Protein AF-A0A258QMJ2-F1 (afdb_monomer_lite)

Secondary structure (DSSP, 8-state):
----HHHHHHHHHHHHHHHS----HHHHHT---HHHHHHHHHHHHHHHHHTT--HHHHHHHHHHHHHHHHTT--HHHHHHHHHHT--

pLDDT: mean 74.93, std 12.27, range [50.47, 92.25]

Radius of gyration: 24.32 Å; chains: 1; bounding box: 51×33×60 Å

Foldseek 3Di:
DAQPLVNLVVVQVVLCVVQVDGDDSVVSRVDDDPVVVVVVSVVRSVVVVVVPCPVVVVVVVVVVVCVVCVVVDDPVNVVVVVVVPDD

Structure (mmCIF, N/CA/C/O backbone):
data_AF-A0A258QMJ2-F1
#
_entry.id   AF-A0A258QMJ2-F1
#
loop_
_atom_site.group_PDB
_atom_site.id
_atom_site.type_symbol
_atom_site.label_atom_id
_atom_site.label_alt_id
_atom_site.label_comp_id
_atom_site.label_asym_id
_atom_site.label_entity_id
_atom_site.label_seq_id
_atom_site.pdbx_PDB_ins_code
_atom_site.Cartn_x
_atom_site.Cartn_y
_atom_site.Cartn_z
_atom_site.occupancy
_atom_site.B_iso_or_equiv
_atom_site.auth_seq_id
_atom_site.auth_comp_id
_atom_site.auth_asym_id
_atom_site.auth_atom_id
_atom_site.pdbx_PDB_model_num
ATOM 1 N N . MET A 1 1 ? 11.311 1.128 -21.909 1.00 52.00 1 MET A N 1
ATOM 2 C CA . MET A 1 1 ? 11.511 2.486 -21.372 1.00 52.00 1 MET A CA 1
ATOM 3 C C . MET A 1 1 ? 11.219 2.401 -19.888 1.00 52.00 1 MET A C 1
ATOM 5 O O . MET A 1 1 ? 10.077 2.132 -19.544 1.00 52.00 1 MET A O 1
ATOM 9 N N . GLY A 1 2 ? 12.253 2.409 -19.043 1.00 65.81 2 GLY A N 1
ATOM 10 C CA . GLY A 1 2 ? 12.075 2.327 -17.589 1.00 65.81 2 GLY A CA 1
ATOM 11 C C . GLY A 1 2 ? 11.380 3.577 -17.047 1.00 65.81 2 GLY A C 1
ATOM 12 O O . GLY A 1 2 ? 11.325 4.587 -17.747 1.00 65.81 2 GLY A O 1
ATOM 13 N N . LEU A 1 3 ? 10.853 3.496 -15.823 1.00 71.50 3 LEU A N 1
ATOM 14 C CA . LEU A 1 3 ? 10.470 4.681 -15.054 1.00 71.50 3 LEU A CA 1
ATOM 15 C C . LEU A 1 3 ? 11.727 5.548 -14.920 1.00 71.50 3 LEU A C 1
ATOM 17 O O . LEU A 1 3 ? 12.713 5.104 -14.335 1.00 71.50 3 LEU A O 1
ATO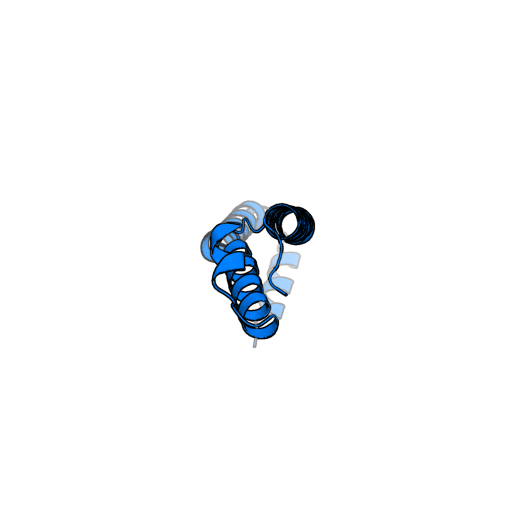M 21 N N . ASP A 1 4 ? 11.736 6.739 -15.511 1.00 79.56 4 ASP A N 1
ATOM 22 C CA . ASP A 1 4 ? 12.814 7.690 -15.274 1.00 79.56 4 ASP A CA 1
ATOM 23 C C . ASP A 1 4 ? 12.839 8.062 -13.784 1.00 79.56 4 ASP A C 1
ATOM 25 O O . ASP A 1 4 ? 11.834 7.959 -13.074 1.00 79.56 4 ASP A O 1
ATOM 29 N N . SER A 1 5 ? 14.007 8.463 -13.281 1.00 78.69 5 SER A N 1
ATOM 30 C CA . SER A 1 5 ? 14.225 8.668 -11.846 1.00 78.69 5 SER A CA 1
ATOM 31 C C . SER A 1 5 ? 13.220 9.631 -11.198 1.00 78.69 5 SER A C 1
ATOM 33 O O . SER A 1 5 ? 12.950 9.493 -10.008 1.00 78.69 5 SER A O 1
ATOM 35 N N . LEU A 1 6 ? 12.650 10.580 -11.955 1.00 86.19 6 LEU A N 1
ATOM 36 C CA . LEU A 1 6 ? 11.623 11.499 -11.461 1.00 86.19 6 LEU A CA 1
ATOM 37 C C . LEU A 1 6 ? 10.241 10.832 -11.408 1.00 86.19 6 LEU A C 1
ATOM 39 O O . LEU A 1 6 ? 9.584 10.885 -10.370 1.00 86.19 6 LEU A O 1
ATOM 43 N N . MET A 1 7 ? 9.826 10.133 -12.466 1.00 85.81 7 MET A N 1
ATOM 44 C CA . MET A 1 7 ? 8.541 9.423 -12.492 1.00 85.81 7 MET A CA 1
ATOM 45 C C . MET A 1 7 ? 8.466 8.302 -11.447 1.00 85.81 7 MET A C 1
ATOM 47 O O . MET A 1 7 ? 7.407 8.075 -10.863 1.00 85.81 7 MET A O 1
ATOM 51 N N . ALA A 1 8 ? 9.582 7.628 -11.144 1.00 85.25 8 ALA A N 1
ATOM 52 C CA . ALA A 1 8 ? 9.639 6.651 -10.053 1.00 85.25 8 ALA A CA 1
ATOM 53 C C . ALA A 1 8 ? 9.327 7.290 -8.685 1.00 85.25 8 ALA A C 1
ATOM 55 O O . ALA A 1 8 ? 8.634 6.689 -7.860 1.00 85.25 8 ALA A O 1
ATOM 56 N N . VAL A 1 9 ? 9.799 8.520 -8.457 1.00 88.62 9 VAL A N 1
ATOM 57 C CA . VAL A 1 9 ? 9.535 9.291 -7.232 1.00 88.62 9 VAL A CA 1
ATOM 58 C C . VAL A 1 9 ? 8.091 9.787 -7.199 1.00 88.62 9 VAL A C 1
ATOM 60 O O . VAL A 1 9 ? 7.428 9.656 -6.171 1.00 88.62 9 VAL A O 1
ATOM 63 N N . GLU A 1 10 ? 7.570 10.305 -8.312 1.00 90.81 10 GLU A N 1
ATOM 64 C CA . GLU A 1 10 ? 6.175 10.753 -8.403 1.00 90.81 10 GLU A CA 1
ATOM 65 C C . GLU A 1 10 ? 5.189 9.603 -8.187 1.00 90.81 10 GLU A C 1
ATOM 67 O O . GLU A 1 10 ? 4.203 9.759 -7.463 1.00 90.81 10 GLU A O 1
ATOM 72 N N . LEU A 1 11 ? 5.476 8.431 -8.756 1.00 89.12 11 LEU A N 1
ATOM 73 C CA . LEU A 1 11 ? 4.680 7.227 -8.551 1.00 89.12 11 LEU A CA 1
ATOM 74 C C . LEU A 1 11 ? 4.730 6.771 -7.089 1.00 89.12 11 LEU A C 1
ATOM 76 O O . LEU A 1 11 ? 3.679 6.507 -6.503 1.00 89.12 11 LEU A O 1
ATOM 80 N N . ALA A 1 12 ? 5.918 6.727 -6.478 1.00 87.81 12 ALA A N 1
ATOM 81 C CA . ALA A 1 12 ? 6.063 6.395 -5.061 1.00 87.81 12 ALA A CA 1
ATOM 82 C C . ALA A 1 12 ? 5.246 7.350 -4.173 1.00 87.81 12 ALA A C 1
ATOM 84 O O . ALA A 1 12 ? 4.478 6.899 -3.323 1.00 87.81 12 ALA A O 1
ATOM 85 N N . LEU A 1 13 ? 5.333 8.659 -4.431 1.00 91.06 13 LEU A N 1
ATOM 86 C CA . LEU A 1 13 ? 4.584 9.679 -3.699 1.00 91.06 13 LEU A CA 1
ATOM 87 C C . LEU A 1 13 ? 3.070 9.568 -3.933 1.00 91.06 13 LEU A C 1
ATOM 89 O O . LEU A 1 13 ? 2.275 9.743 -3.010 1.00 91.06 13 LEU A O 1
ATOM 93 N N . GLY A 1 14 ? 2.651 9.283 -5.167 1.00 91.50 14 GLY A N 1
ATOM 94 C CA . GLY A 1 14 ? 1.250 9.076 -5.519 1.00 91.50 14 GLY A CA 1
ATOM 95 C C . GLY A 1 14 ? 0.638 7.870 -4.806 1.00 91.50 14 GLY A C 1
ATOM 96 O O . GLY A 1 14 ? -0.510 7.941 -4.363 1.00 91.50 14 GLY A O 1
ATOM 97 N N . ILE A 1 15 ? 1.405 6.789 -4.651 1.00 90.81 15 ILE A N 1
ATOM 98 C CA . ILE A 1 15 ? 0.983 5.598 -3.907 1.00 90.81 15 ILE A CA 1
ATOM 99 C C . ILE A 1 15 ? 0.907 5.900 -2.409 1.00 90.81 15 ILE A C 1
ATOM 101 O O . ILE A 1 15 ? -0.115 5.588 -1.794 1.00 90.81 15 ILE A O 1
ATOM 105 N N . GLU A 1 16 ? 1.916 6.559 -1.831 1.00 90.75 16 GLU A N 1
ATOM 106 C CA . GLU A 1 16 ? 1.913 6.946 -0.412 1.00 90.75 16 GLU A CA 1
ATOM 107 C C . GLU A 1 16 ? 0.697 7.817 -0.077 1.00 90.75 16 GLU A C 1
ATOM 109 O O . GLU A 1 16 ? -0.034 7.518 0.863 1.00 90.75 16 GLU A O 1
ATOM 114 N N . LYS A 1 17 ? 0.393 8.827 -0.901 1.00 91.88 17 LYS A N 1
ATOM 115 C CA . LYS A 1 17 ? -0.773 9.705 -0.698 1.00 91.88 17 LYS A CA 1
ATOM 116 C C . LYS A 1 17 ? -2.116 8.969 -0.714 1.00 91.88 17 LYS A C 1
ATOM 118 O O . LYS A 1 17 ? -3.046 9.412 -0.049 1.00 91.88 17 L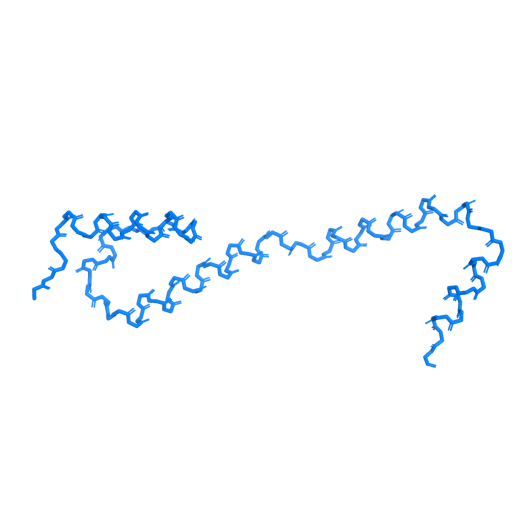YS A O 1
ATOM 123 N N . ARG A 1 18 ? -2.252 7.895 -1.499 1.00 92.25 18 ARG A N 1
ATOM 124 C CA . ARG A 1 18 ? -3.522 7.154 -1.654 1.00 92.25 18 ARG A CA 1
ATOM 125 C C . ARG A 1 18 ? -3.678 6.002 -0.672 1.00 92.25 18 ARG A C 1
ATOM 127 O O . ARG A 1 18 ? -4.801 5.654 -0.332 1.00 92.25 18 ARG A O 1
ATOM 134 N N . THR A 1 19 ? -2.572 5.380 -0.282 1.00 89.69 19 THR A N 1
ATOM 135 C CA . THR A 1 19 ? -2.577 4.118 0.476 1.00 89.69 19 THR A CA 1
ATOM 136 C C . THR A 1 19 ? -1.963 4.247 1.866 1.00 89.69 19 THR A C 1
ATOM 138 O O . THR A 1 19 ? -2.095 3.334 2.673 1.00 89.69 19 THR A O 1
ATOM 141 N N . GLY A 1 20 ? -1.256 5.345 2.147 1.00 88.69 20 GLY A N 1
ATOM 142 C CA . GLY A 1 20 ? -0.465 5.516 3.365 1.00 88.69 20 GLY A CA 1
ATOM 143 C C . GLY A 1 20 ? 0.805 4.659 3.407 1.00 88.69 20 GLY A C 1
ATOM 144 O O . GLY A 1 20 ? 1.501 4.660 4.417 1.00 88.69 20 GLY A O 1
ATOM 145 N N . VAL A 1 21 ? 1.120 3.908 2.345 1.00 89.19 21 VAL A N 1
ATOM 146 C CA . VAL A 1 21 ? 2.294 3.030 2.298 1.00 89.19 21 VAL A CA 1
ATOM 147 C C . VAL A 1 21 ? 3.483 3.739 1.661 1.00 89.19 21 VAL A C 1
ATOM 149 O O . VAL A 1 21 ? 3.401 4.231 0.536 1.00 89.19 21 VAL A O 1
ATOM 152 N N . ARG A 1 22 ? 4.627 3.713 2.348 1.00 87.94 22 ARG A N 1
ATOM 153 C CA . ARG A 1 22 ? 5.897 4.216 1.817 1.00 87.94 22 ARG A CA 1
ATOM 154 C C . ARG A 1 22 ? 6.595 3.177 0.953 1.00 87.94 22 ARG A C 1
ATOM 156 O O . ARG A 1 22 ? 6.902 2.075 1.401 1.00 87.94 22 ARG A O 1
ATOM 163 N N . LEU A 1 23 ? 6.905 3.568 -0.277 1.00 84.00 23 LEU A N 1
ATOM 164 C CA . LEU A 1 23 ? 7.685 2.785 -1.228 1.00 84.00 23 LEU A CA 1
ATOM 165 C C . LEU A 1 23 ? 9.014 3.474 -1.513 1.00 84.00 23 LEU A C 1
ATOM 167 O O . LEU A 1 23 ? 9.064 4.670 -1.782 1.00 84.00 23 LEU A O 1
ATOM 171 N N . SER A 1 24 ? 10.096 2.699 -1.506 1.00 82.75 24 SER A N 1
ATOM 172 C CA . SER A 1 24 ? 11.395 3.186 -1.967 1.00 82.75 24 SER A CA 1
ATOM 173 C C . SER A 1 24 ? 11.401 3.293 -3.490 1.00 82.75 24 SER A C 1
ATOM 175 O O . SER A 1 24 ? 11.154 2.296 -4.168 1.00 82.75 24 SER A O 1
ATOM 177 N N . ALA A 1 25 ? 11.764 4.463 -4.025 1.00 76.62 25 ALA A N 1
ATOM 178 C CA . ALA A 1 25 ? 11.933 4.684 -5.465 1.00 76.62 25 ALA A CA 1
ATOM 179 C C . ALA A 1 25 ? 12.931 3.696 -6.104 1.00 76.62 25 ALA A C 1
ATOM 181 O O . ALA A 1 25 ? 12.771 3.294 -7.253 1.00 76.62 25 ALA A O 1
ATOM 182 N N . MET A 1 26 ? 13.921 3.233 -5.336 1.00 74.56 26 MET A N 1
ATOM 183 C CA . MET A 1 26 ? 14.899 2.241 -5.786 1.00 74.56 26 MET A CA 1
ATOM 184 C C . MET A 1 26 ? 14.246 0.871 -6.040 1.00 74.56 26 MET A C 1
ATOM 186 O O . MET A 1 26 ? 14.552 0.223 -7.034 1.00 74.56 26 MET A O 1
ATOM 190 N N . ALA A 1 27 ? 13.260 0.485 -5.219 1.00 72.38 27 ALA A N 1
ATOM 191 C CA . ALA A 1 27 ? 12.506 -0.760 -5.385 1.00 72.38 27 ALA A CA 1
ATOM 192 C C . ALA A 1 27 ? 11.551 -0.741 -6.596 1.00 72.38 27 ALA A C 1
ATOM 194 O O . ALA A 1 27 ? 11.135 -1.798 -7.067 1.00 72.38 27 ALA A O 1
ATOM 195 N N . LEU A 1 28 ? 11.197 0.445 -7.104 1.00 72.62 28 LEU A N 1
ATOM 196 C CA . LEU A 1 28 ? 10.452 0.597 -8.359 1.00 72.62 28 LEU A CA 1
ATOM 197 C C . LEU A 1 28 ? 11.360 0.451 -9.592 1.00 72.62 28 LEU A C 1
ATOM 199 O O . LEU A 1 28 ? 10.886 0.046 -10.651 1.00 72.62 28 LEU A O 1
ATOM 203 N N . ASN A 1 29 ? 12.656 0.746 -9.454 1.00 66.44 29 ASN A N 1
ATOM 204 C CA . ASN A 1 29 ? 13.624 0.701 -10.551 1.00 66.44 29 ASN A CA 1
ATOM 205 C C . ASN A 1 29 ? 14.145 -0.718 -10.855 1.00 66.44 29 ASN A C 1
ATOM 207 O O . ASN A 1 29 ? 14.663 -0.969 -11.938 1.00 66.44 29 ASN A O 1
ATOM 211 N N . GLU A 1 30 ? 13.961 -1.675 -9.941 1.00 66.44 30 GLU A N 1
ATOM 212 C CA . GLU A 1 30 ? 14.351 -3.089 -10.116 1.00 66.44 30 GLU A CA 1
ATOM 213 C C . GLU A 1 30 ? 13.423 -3.876 -11.066 1.00 66.44 30 GLU A C 1
ATOM 215 O O . GLU A 1 30 ? 13.485 -5.101 -11.152 1.00 66.44 30 GLU A O 1
ATOM 220 N N . GLY A 1 31 ? 12.551 -3.182 -11.802 1.00 58.44 31 GLY A N 1
ATOM 221 C CA . GLY A 1 31 ? 11.688 -3.776 -12.818 1.00 58.44 31 GLY A CA 1
ATOM 222 C C . GLY A 1 31 ? 10.704 -4.841 -12.313 1.00 58.44 31 GLY A C 1
ATOM 223 O O . GLY A 1 31 ? 10.525 -5.849 -13.004 1.00 58.44 31 GLY A O 1
ATOM 224 N N . PRO A 1 32 ? 10.023 -4.680 -11.159 1.00 68.12 32 PRO A N 1
ATOM 225 C CA . PRO A 1 32 ? 8.865 -5.515 -10.888 1.00 68.12 32 PRO A CA 1
ATOM 226 C C . PRO A 1 32 ? 7.795 -5.239 -11.952 1.00 68.12 32 PRO A C 1
ATOM 228 O O . PRO A 1 32 ? 7.525 -4.095 -12.315 1.00 68.12 32 PRO A O 1
ATOM 231 N N . THR A 1 33 ? 7.150 -6.291 -12.456 1.00 84.06 33 THR A N 1
ATOM 232 C CA . THR A 1 33 ? 5.928 -6.105 -13.253 1.00 84.06 33 THR A CA 1
ATOM 233 C C . THR A 1 33 ? 4.896 -5.321 -12.437 1.00 84.06 33 THR A C 1
ATOM 235 O O . THR A 1 33 ? 4.838 -5.460 -11.211 1.00 84.06 33 THR A O 1
ATOM 238 N N . VAL A 1 34 ? 4.043 -4.544 -13.112 1.00 83.12 34 VAL A N 1
ATOM 239 C CA . VAL A 1 34 ? 2.963 -3.772 -12.466 1.00 83.12 34 VAL A CA 1
ATOM 240 C C . VAL A 1 34 ? 2.123 -4.655 -11.538 1.00 83.12 34 VAL A C 1
ATOM 242 O O . VAL A 1 34 ? 1.766 -4.237 -10.441 1.00 83.12 34 VAL A O 1
ATOM 245 N N . PHE A 1 35 ? 1.875 -5.903 -11.944 1.00 83.62 35 PHE A N 1
ATOM 246 C CA . PHE A 1 35 ? 1.113 -6.871 -11.162 1.00 83.62 35 PHE A CA 1
ATOM 247 C C . PHE A 1 35 ? 1.790 -7.226 -9.829 1.00 83.62 35 PHE A C 1
ATOM 249 O O . PHE A 1 35 ? 1.180 -7.080 -8.775 1.00 83.62 35 PHE A O 1
ATOM 256 N N . ARG A 1 36 ? 3.079 -7.594 -9.847 1.00 84.19 36 ARG A N 1
ATOM 257 C CA . ARG A 1 36 ? 3.825 -7.913 -8.613 1.00 84.19 36 ARG A CA 1
ATOM 258 C C . ARG A 1 36 ? 3.956 -6.714 -7.679 1.00 84.19 36 ARG A C 1
ATOM 260 O O . ARG A 1 36 ? 3.957 -6.871 -6.460 1.00 84.19 36 ARG A O 1
ATOM 267 N N . LEU A 1 37 ? 4.075 -5.514 -8.245 1.00 85.94 37 LEU A N 1
ATOM 268 C CA . LEU A 1 37 ? 4.082 -4.287 -7.459 1.00 85.94 37 LEU A CA 1
ATOM 269 C C . LEU A 1 37 ? 2.728 -4.071 -6.764 1.00 85.94 37 LEU A C 1
ATOM 271 O O . LEU A 1 37 ? 2.706 -3.761 -5.575 1.00 85.94 37 LEU A O 1
ATOM 275 N N . ALA A 1 38 ? 1.617 -4.286 -7.471 1.00 87.50 38 ALA A N 1
ATOM 276 C CA . ALA A 1 38 ? 0.275 -4.175 -6.908 1.00 87.50 38 ALA A CA 1
ATOM 277 C C . ALA A 1 38 ? 0.025 -5.194 -5.782 1.00 87.50 38 ALA A C 1
ATOM 279 O O . ALA A 1 38 ? -0.454 -4.805 -4.718 1.00 87.50 38 ALA A O 1
ATOM 280 N N . GLU A 1 39 ? 0.412 -6.461 -5.967 1.00 89.44 39 GLU A N 1
ATOM 281 C CA . GLU A 1 39 ? 0.304 -7.494 -4.921 1.00 89.44 39 GLU A CA 1
ATOM 282 C C . GLU A 1 39 ? 1.092 -7.115 -3.663 1.00 89.44 39 GLU A C 1
ATOM 284 O O . GLU A 1 39 ? 0.582 -7.202 -2.544 1.00 89.44 39 GLU A O 1
ATOM 289 N N . ARG A 1 40 ? 2.324 -6.622 -3.835 1.00 87.31 40 ARG A N 1
ATOM 290 C CA . ARG A 1 40 ? 3.155 -6.168 -2.716 1.00 87.31 40 ARG A CA 1
ATOM 291 C C . ARG A 1 40 ? 2.510 -5.000 -1.969 1.00 87.31 40 ARG A C 1
ATOM 293 O O . ARG A 1 40 ? 2.526 -4.984 -0.741 1.00 87.31 40 ARG A O 1
ATOM 300 N N . ILE A 1 41 ? 1.953 -4.025 -2.691 1.00 89.62 41 ILE A N 1
ATOM 301 C CA . ILE A 1 41 ? 1.251 -2.879 -2.093 1.00 89.62 41 ILE A CA 1
ATOM 302 C C . ILE A 1 41 ? 0.037 -3.346 -1.301 1.00 89.62 41 ILE A C 1
ATOM 304 O O . ILE A 1 41 ? -0.139 -2.916 -0.163 1.00 89.62 41 ILE A O 1
ATOM 308 N N . LEU A 1 42 ? -0.756 -4.253 -1.870 1.00 90.62 42 LEU A N 1
ATOM 309 C CA . LEU A 1 42 ? -1.931 -4.805 -1.208 1.00 90.62 42 LEU A CA 1
ATOM 310 C C . LEU A 1 42 ? -1.561 -5.477 0.120 1.00 90.62 42 LEU A C 1
ATOM 312 O O . LEU A 1 42 ? -2.187 -5.188 1.139 1.00 90.62 42 LEU A O 1
ATOM 316 N N . GLY A 1 43 ? -0.503 -6.293 0.132 1.00 89.31 43 GLY A N 1
ATOM 317 C CA . 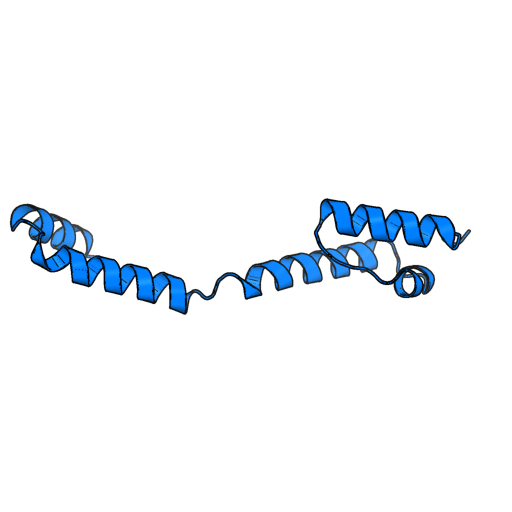GLY A 1 43 ? -0.007 -6.918 1.360 1.00 89.31 43 GLY A CA 1
ATOM 318 C C . GLY A 1 43 ? 0.433 -5.897 2.414 1.00 89.31 43 GLY A C 1
ATOM 319 O O . GLY A 1 43 ? 0.099 -6.037 3.585 1.00 89.31 43 GLY A O 1
ATOM 320 N N . MET A 1 44 ? 1.123 -4.824 2.013 1.00 88.88 44 MET A N 1
ATOM 321 C CA . MET A 1 44 ? 1.539 -3.764 2.944 1.00 88.88 44 MET A CA 1
ATOM 322 C C . MET A 1 44 ? 0.343 -3.020 3.557 1.00 88.88 44 MET A C 1
ATOM 324 O O . MET A 1 44 ? 0.350 -2.745 4.755 1.00 88.88 44 MET A O 1
ATOM 328 N N . VAL A 1 45 ? -0.691 -2.717 2.764 1.00 89.69 45 VAL A N 1
ATOM 329 C CA . VAL A 1 45 ? -1.918 -2.065 3.255 1.00 89.69 45 VAL A CA 1
ATOM 330 C C . VAL A 1 45 ? -2.643 -2.952 4.268 1.00 89.69 45 VAL A C 1
ATOM 332 O O . VAL A 1 45 ? -3.047 -2.470 5.324 1.00 89.69 45 VAL A O 1
ATOM 335 N N . GLN A 1 46 ? -2.768 -4.249 3.980 1.00 88.81 46 GLN A N 1
ATOM 336 C CA . GLN A 1 46 ? -3.409 -5.208 4.883 1.00 88.81 46 GLN A CA 1
ATOM 337 C C . GLN A 1 46 ? -2.646 -5.333 6.206 1.00 88.81 46 GLN A C 1
ATOM 339 O O . GLN A 1 46 ? -3.259 -5.243 7.268 1.00 88.81 46 GLN A O 1
ATOM 344 N N . SER A 1 47 ? -1.315 -5.440 6.159 1.00 82.81 47 SER A N 1
ATOM 345 C CA . SER A 1 47 ? -0.485 -5.519 7.366 1.00 82.81 47 SER A CA 1
ATOM 346 C C . SER A 1 47 ? -0.575 -4.263 8.242 1.00 82.81 47 SER A C 1
ATOM 348 O O . SER A 1 47 ? -0.603 -4.373 9.466 1.00 82.81 47 SER A O 1
ATOM 350 N N . GLN A 1 48 ? -0.664 -3.064 7.649 1.00 77.62 48 GLN A N 1
ATOM 351 C CA . GLN A 1 48 ? -0.885 -1.826 8.416 1.00 77.62 48 GLN A CA 1
ATOM 352 C C . GLN A 1 48 ? -2.261 -1.786 9.098 1.00 77.62 48 GLN A C 1
ATOM 354 O O . GLN A 1 48 ? -2.416 -1.130 10.129 1.00 77.62 48 GLN A O 1
ATOM 359 N N . HIS A 1 49 ? -3.256 -2.481 8.545 1.00 66.25 49 HIS A N 1
ATOM 360 C CA . HIS A 1 49 ? -4.583 -2.574 9.146 1.00 66.25 49 HIS A CA 1
ATOM 361 C C . HIS A 1 49 ? -4.610 -3.581 10.304 1.00 66.25 49 HIS A C 1
ATOM 363 O O . HIS A 1 49 ? -5.158 -3.288 11.361 1.00 66.25 49 HIS A O 1
ATOM 369 N N . THR A 1 50 ? -3.934 -4.725 10.160 1.00 59.38 50 THR A N 1
ATOM 370 C CA . THR A 1 50 ? -3.913 -5.776 11.194 1.00 59.38 50 THR A CA 1
ATOM 371 C C . THR A 1 50 ? -3.162 -5.391 12.469 1.00 59.38 50 THR A C 1
ATOM 373 O O . THR A 1 50 ? -3.418 -5.977 13.511 1.00 59.38 50 THR A O 1
ATOM 376 N N . ILE A 1 51 ? -2.250 -4.412 12.415 1.00 56.59 51 ILE A N 1
ATOM 377 C CA . ILE A 1 51 ? -1.513 -3.928 13.600 1.00 56.59 51 ILE A CA 1
ATOM 378 C C . ILE A 1 51 ? -2.398 -3.036 14.497 1.00 56.59 51 ILE A C 1
ATOM 380 O O . ILE A 1 51 ? -2.068 -2.825 15.658 1.00 56.59 51 ILE A O 1
ATOM 384 N N . GLN A 1 52 ? -3.528 -2.525 13.991 1.00 53.84 52 GLN A N 1
ATOM 385 C CA . GLN A 1 52 ? -4.407 -1.614 14.743 1.00 53.84 52 GLN A CA 1
ATOM 386 C C . GLN A 1 52 ? -5.644 -2.290 15.339 1.00 53.84 52 GLN A C 1
ATOM 388 O O . GLN A 1 52 ? -6.269 -1.737 16.236 1.00 53.84 52 GLN A O 1
ATOM 393 N N . THR A 1 53 ? -5.981 -3.494 14.892 1.00 50.47 53 THR A N 1
ATOM 394 C CA .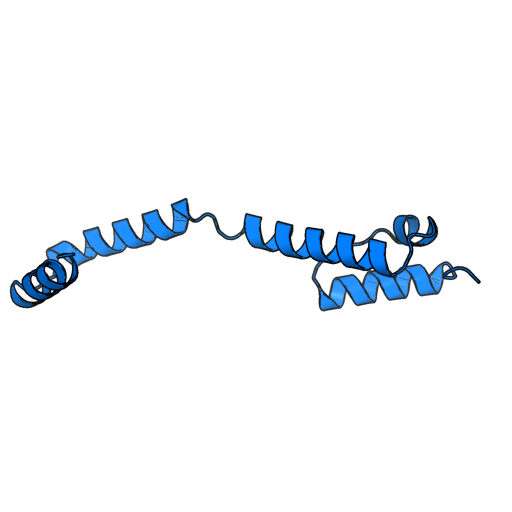 THR A 1 53 ? -6.972 -4.338 15.556 1.00 50.47 53 THR A CA 1
ATOM 395 C C . THR A 1 53 ? -6.232 -5.280 16.494 1.00 50.47 53 THR A C 1
ATOM 397 O O . THR A 1 53 ? -5.828 -6.357 16.065 1.00 50.47 53 THR A O 1
ATOM 400 N N . HIS A 1 54 ? -6.025 -4.890 17.755 1.00 55.62 54 HIS A N 1
ATOM 401 C CA . HIS A 1 54 ? -5.818 -5.859 18.832 1.00 55.62 54 HIS A CA 1
ATOM 402 C C . HIS A 1 54 ? -7.205 -6.360 19.242 1.00 55.62 54 HIS A C 1
ATOM 404 O O . HIS A 1 54 ? -7.873 -5.695 20.037 1.00 55.62 54 HIS A O 1
ATOM 410 N N . PRO A 1 55 ? -7.670 -7.525 18.753 1.00 57.94 55 PRO A N 1
ATOM 411 C CA . PRO A 1 55 ? -9.018 -7.997 19.064 1.00 57.94 55 PRO A CA 1
ATOM 412 C C . PRO A 1 55 ? -9.184 -8.198 20.574 1.00 57.94 55 PRO A C 1
ATOM 414 O O . PRO A 1 55 ? -10.265 -8.019 21.111 1.00 57.94 55 PRO A O 1
ATOM 417 N N . GLN A 1 56 ? -8.075 -8.511 21.256 1.00 58.47 56 GLN A N 1
ATOM 418 C CA . GLN A 1 56 ? -7.997 -8.716 22.698 1.00 58.47 56 GLN A CA 1
ATOM 419 C C . GLN A 1 56 ? -8.218 -7.430 23.509 1.00 58.47 56 GLN A C 1
ATOM 421 O O . GLN A 1 56 ? -8.788 -7.505 24.597 1.00 58.47 56 GLN A O 1
ATOM 426 N N . GLU A 1 57 ? -7.785 -6.267 23.009 1.00 60.88 57 GLU A N 1
ATOM 427 C CA . GLU A 1 57 ? -7.989 -4.986 23.699 1.00 60.88 57 GLU A CA 1
ATOM 428 C C . GLU A 1 57 ? -9.441 -4.527 23.546 1.00 60.88 57 GLU A C 1
ATOM 430 O O . GLU A 1 57 ? -10.065 -4.163 24.540 1.00 60.88 57 GLU A O 1
ATOM 435 N N . GLU A 1 58 ? -10.019 -4.647 22.345 1.00 62.34 58 GLU A N 1
ATOM 436 C CA . GLU A 1 58 ? -11.436 -4.336 22.121 1.00 62.34 58 GLU A CA 1
ATOM 437 C C . GLU A 1 58 ? -12.365 -5.249 22.934 1.00 62.34 58 GLU A C 1
ATOM 439 O O . GLU A 1 58 ? -13.258 -4.743 23.612 1.00 62.34 58 GLU A O 1
ATOM 444 N N . THR A 1 59 ? -12.139 -6.570 22.963 1.00 70.38 59 THR A N 1
ATOM 445 C CA . THR A 1 59 ? -12.963 -7.469 23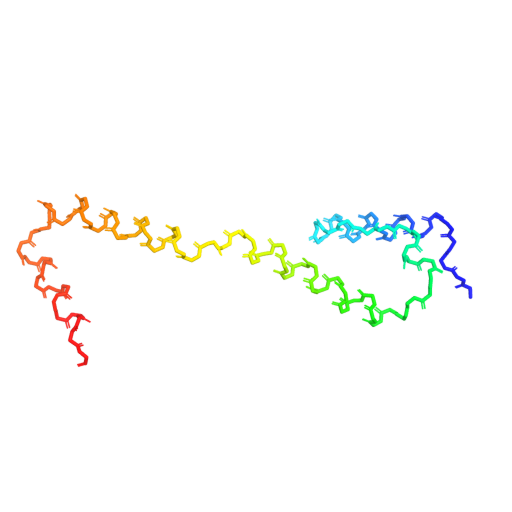.795 1.00 70.38 59 THR A CA 1
ATOM 446 C C . THR A 1 59 ? -12.817 -7.184 25.287 1.00 70.38 59 THR A C 1
ATOM 448 O O . THR A 1 59 ? -13.809 -7.216 26.006 1.00 70.38 59 THR A O 1
ATOM 451 N N . SER A 1 60 ? -11.610 -6.849 25.756 1.00 73.19 60 SER A N 1
ATOM 452 C CA . SER A 1 60 ? -11.371 -6.527 27.171 1.00 73.19 60 SER A CA 1
ATOM 453 C C . SER A 1 60 ? -12.079 -5.236 27.593 1.00 73.19 60 SER A C 1
ATOM 455 O O . SER A 1 60 ? -12.622 -5.158 28.694 1.00 73.19 60 SER A O 1
ATOM 457 N N . LEU A 1 61 ? -12.124 -4.231 26.712 1.00 76.69 61 LEU A N 1
ATOM 458 C CA . LEU A 1 61 ? -12.864 -2.990 26.953 1.00 76.69 61 LEU A CA 1
ATOM 459 C C . LEU A 1 61 ? -14.379 -3.222 26.958 1.00 76.69 61 LEU A C 1
ATOM 461 O O . LEU A 1 61 ? -15.064 -2.672 27.818 1.00 76.69 61 LEU A O 1
ATOM 465 N N . LEU A 1 62 ? -14.899 -4.057 26.051 1.00 75.06 62 LEU A N 1
ATOM 466 C CA . LEU A 1 62 ? -16.314 -4.445 26.051 1.00 75.06 62 LEU A CA 1
ATOM 467 C C . LEU A 1 62 ? -16.698 -5.208 27.330 1.00 75.06 62 LEU A C 1
ATOM 469 O O . LEU A 1 62 ? -17.729 -4.894 27.923 1.00 75.06 62 LEU A O 1
ATOM 473 N N . ASP A 1 63 ? -15.868 -6.150 27.788 1.00 74.94 63 ASP A N 1
ATOM 474 C CA . ASP A 1 63 ? -16.100 -6.896 29.034 1.00 74.94 63 ASP A CA 1
ATOM 475 C C . ASP A 1 63 ? -16.062 -5.983 30.267 1.00 74.94 63 ASP A C 1
ATOM 477 O O . ASP A 1 63 ? -16.905 -6.098 31.158 1.00 74.94 63 ASP A O 1
ATOM 481 N N . GLN A 1 64 ? -15.119 -5.038 30.321 1.00 77.19 64 GLN A N 1
ATOM 482 C CA . GLN A 1 64 ? -15.038 -4.064 31.414 1.00 77.19 64 GLN A CA 1
ATOM 483 C C . GLN A 1 64 ? -16.251 -3.132 31.432 1.00 77.19 64 GLN A C 1
ATOM 485 O O . GLN A 1 64 ? -16.811 -2.886 32.498 1.00 77.19 64 GLN A O 1
ATOM 490 N N . LEU A 1 65 ? -16.701 -2.657 30.267 1.00 77.19 65 LEU A N 1
ATOM 491 C CA . LEU A 1 65 ? -17.893 -1.817 30.164 1.00 77.19 65 LEU A CA 1
ATOM 492 C C . LEU A 1 65 ? -19.150 -2.597 30.585 1.00 77.19 65 LEU A C 1
ATOM 494 O O . LEU A 1 65 ? -19.973 -2.082 31.340 1.00 77.19 65 LEU A O 1
ATOM 498 N N . ALA A 1 66 ? -19.269 -3.862 30.171 1.00 78.56 66 ALA A N 1
ATOM 499 C CA . ALA A 1 66 ? -20.350 -4.745 30.600 1.00 78.56 66 ALA A CA 1
ATOM 500 C C . ALA A 1 66 ? -20.340 -4.962 32.123 1.00 78.56 66 ALA A C 1
ATOM 502 O O . ALA A 1 66 ? -21.390 -4.880 32.754 1.00 78.56 66 ALA A O 1
ATOM 503 N N . GLN A 1 67 ? -19.168 -5.162 32.737 1.00 75.69 67 GLN A N 1
ATOM 504 C CA . GLN A 1 67 ? -19.027 -5.293 34.194 1.00 75.69 67 GLN A CA 1
ATOM 505 C C . GLN A 1 67 ? -19.357 -3.994 34.943 1.00 75.69 67 GLN A C 1
ATOM 507 O O . GLN A 1 67 ? -20.019 -4.046 35.977 1.00 75.69 67 GLN A O 1
ATOM 512 N N . GLN A 1 68 ? -18.937 -2.833 34.430 1.00 75.62 68 GLN A N 1
ATOM 513 C CA . GLN A 1 68 ? -19.219 -1.530 35.047 1.00 75.62 68 GLN A CA 1
ATOM 514 C C . GLN A 1 68 ? -20.707 -1.168 35.012 1.00 75.62 68 GLN A C 1
ATOM 516 O O . GLN A 1 68 ? -21.197 -0.510 35.927 1.00 75.62 68 GLN A O 1
ATOM 521 N N . HIS A 1 69 ? -21.425 -1.600 33.974 1.00 69.56 69 HIS A N 1
ATOM 522 C CA . HIS A 1 69 ? -22.852 -1.327 33.809 1.00 69.56 69 HIS A CA 1
ATOM 523 C C . HIS A 1 69 ? -23.764 -2.464 34.305 1.00 69.56 69 HIS A C 1
ATOM 525 O O . HIS A 1 69 ? -24.968 -2.250 34.441 1.00 69.56 69 HIS A O 1
ATOM 531 N N . ALA A 1 70 ? -23.218 -3.636 34.652 1.00 62.19 70 ALA A N 1
ATOM 532 C CA . ALA A 1 70 ? -23.976 -4.745 35.240 1.00 62.19 70 ALA A CA 1
ATOM 533 C C . ALA A 1 70 ? -24.600 -4.398 36.606 1.00 62.19 70 ALA A C 1
ATOM 535 O O . ALA A 1 70 ? -25.643 -4.948 36.949 1.00 62.19 70 ALA A O 1
ATOM 536 N N . ASP A 1 71 ? -24.007 -3.462 37.356 1.00 60.88 71 ASP A N 1
ATOM 537 C CA . ASP A 1 71 ? -24.509 -3.010 38.667 1.00 60.88 71 ASP A CA 1
ATOM 538 C C . ASP A 1 71 ? -25.696 -2.025 38.555 1.00 60.88 71 ASP A C 1
ATOM 540 O O . ASP A 1 71 ? -26.373 -1.731 39.537 1.00 60.88 71 ASP A O 1
ATOM 544 N N . GLY A 1 72 ? -25.976 -1.522 37.345 1.00 56.72 72 GLY A N 1
ATOM 545 C CA . GLY A 1 72 ? -27.095 -0.619 37.050 1.00 56.72 72 GLY A CA 1
ATOM 546 C C . GLY A 1 72 ? -28.223 -1.247 36.229 1.00 56.72 72 GLY A C 1
ATOM 547 O O . GLY A 1 72 ? -29.211 -0.567 35.960 1.00 56.72 72 GLY A O 1
ATOM 548 N N . LEU A 1 73 ? -28.083 -2.513 35.818 1.00 59.84 73 LEU A N 1
ATOM 549 C CA . LEU A 1 73 ? -29.084 -3.200 35.006 1.00 59.84 73 LEU A CA 1
ATOM 550 C C . LEU A 1 73 ? -30.300 -3.555 35.863 1.00 59.84 73 LEU A C 1
ATOM 552 O O . LEU A 1 73 ? -30.193 -4.307 36.839 1.00 59.84 73 LEU A O 1
ATOM 556 N N . THR A 1 74 ? -31.465 -3.043 35.477 1.00 62.38 74 THR A N 1
ATOM 557 C CA . THR A 1 74 ? -32.729 -3.419 36.112 1.00 62.38 74 THR A CA 1
ATOM 558 C C . THR A 1 74 ? -32.996 -4.911 35.894 1.00 62.38 74 THR A C 1
ATOM 560 O O . THR A 1 74 ? -32.533 -5.507 34.920 1.00 62.38 74 THR A O 1
ATOM 563 N N . ALA A 1 75 ? -33.735 -5.549 36.808 1.00 61.97 75 ALA A N 1
ATOM 564 C CA . ALA A 1 75 ? -34.034 -6.983 36.720 1.00 61.97 75 ALA A CA 1
ATOM 565 C C . ALA A 1 75 ? -34.659 -7.384 35.365 1.00 61.97 75 ALA A C 1
ATOM 567 O O . ALA A 1 75 ? -34.446 -8.495 34.889 1.00 61.97 75 ALA A O 1
ATOM 568 N N . GLU A 1 76 ? -35.364 -6.450 34.725 1.00 62.16 76 GLU A N 1
ATOM 569 C CA . GLU A 1 76 ? -35.987 -6.604 33.410 1.00 62.16 76 GLU A CA 1
ATOM 570 C C . GLU A 1 76 ? -34.945 -6.723 32.282 1.00 62.16 76 GLU A C 1
ATOM 572 O O . GLU A 1 76 ? -35.052 -7.591 31.418 1.00 62.16 76 GLU A O 1
ATOM 577 N N . GLU A 1 77 ? -33.880 -5.919 32.313 1.00 64.06 77 GLU A N 1
ATOM 578 C CA . GLU A 1 77 ? -32.808 -5.944 31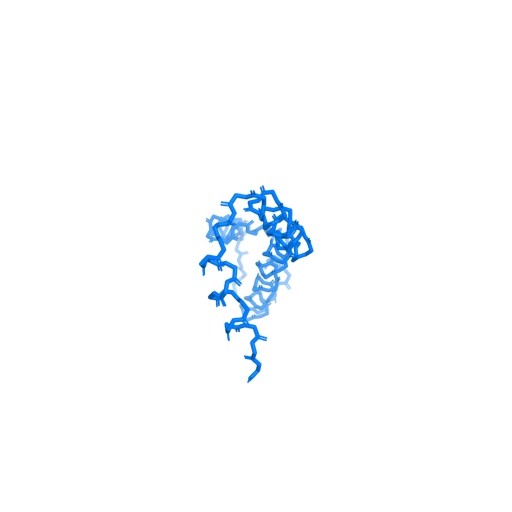.307 1.00 64.06 77 GLU A CA 1
ATOM 579 C C . GLU A 1 77 ? -31.906 -7.182 31.453 1.00 64.06 77 GLU A C 1
ATOM 581 O O . GLU A 1 77 ? -31.419 -7.727 30.457 1.00 64.06 77 GLU A O 1
ATOM 586 N N . GLN A 1 78 ? -31.731 -7.682 32.683 1.00 65.75 78 GLN A N 1
ATOM 587 C CA . GLN A 1 78 ? -31.009 -8.934 32.949 1.00 65.75 78 GLN A CA 1
ATOM 588 C C . GLN A 1 78 ? -31.743 -10.163 32.390 1.00 65.75 78 GLN A C 1
ATOM 590 O O . GLN A 1 78 ? -31.103 -11.142 31.994 1.00 65.75 78 GLN A O 1
ATOM 595 N N . GLU A 1 79 ? -33.077 -10.126 32.350 1.00 67.44 79 GLU A N 1
ATOM 596 C CA . GLU A 1 79 ? -33.896 -11.217 31.820 1.00 67.44 79 GLU A CA 1
ATOM 597 C C . GLU A 1 79 ? -33.828 -11.283 30.288 1.00 67.44 79 GLU A C 1
ATOM 599 O O . GLU A 1 79 ? -33.637 -12.364 29.727 1.00 67.44 79 GLU A O 1
ATOM 604 N N . VAL A 1 80 ? -33.845 -10.128 29.613 1.00 71.69 80 VAL A N 1
ATOM 605 C CA . VAL A 1 80 ? -33.701 -10.038 28.148 1.00 71.69 80 VAL A CA 1
ATOM 606 C C . VAL A 1 80 ? -32.327 -10.533 27.681 1.00 71.69 80 VAL A C 1
ATOM 608 O O . VAL A 1 80 ? -32.240 -11.272 26.698 1.00 71.69 80 VAL A O 1
ATOM 611 N N . LEU A 1 81 ? -31.247 -10.194 28.398 1.00 67.81 81 LEU A N 1
ATOM 612 C CA . LEU A 1 81 ? -29.897 -10.676 28.068 1.00 67.81 81 LEU A CA 1
ATOM 613 C C . LEU A 1 81 ? -29.754 -12.196 28.251 1.00 67.81 81 LEU A C 1
ATOM 615 O O . LEU A 1 81 ? -29.086 -12.859 27.455 1.00 67.81 81 LEU A O 1
ATOM 619 N N . LYS A 1 82 ? -30.396 -12.762 29.281 1.00 67.19 82 LYS A N 1
ATOM 620 C CA . LYS A 1 82 ? -30.422 -14.215 29.505 1.00 67.19 82 LYS A CA 1
ATOM 621 C C . LYS A 1 82 ? -31.177 -14.963 28.413 1.00 67.19 82 LYS A C 1
ATOM 623 O O . LYS A 1 82 ? -30.795 -16.089 28.101 1.00 67.19 82 LYS A O 1
ATOM 628 N N . ASP A 1 83 ? -32.221 -14.366 27.847 1.00 72.81 83 ASP A N 1
ATOM 629 C CA . ASP A 1 83 ? -33.000 -14.999 26.781 1.00 72.81 83 ASP A CA 1
ATOM 630 C C . ASP A 1 83 ? -32.295 -14.920 25.419 1.00 72.81 83 ASP A C 1
ATOM 632 O O . ASP A 1 83 ? -32.348 -15.881 24.657 1.00 72.81 83 ASP A O 1
ATOM 636 N N . LEU A 1 84 ? -31.528 -13.852 25.155 1.00 69.62 84 LEU A N 1
ATOM 637 C CA . LEU A 1 84 ? -30.645 -13.762 23.979 1.00 69.62 84 LEU A CA 1
ATOM 638 C C . LEU A 1 84 ? -29.422 -14.698 24.046 1.00 69.62 84 LEU A C 1
ATOM 640 O O . LEU A 1 84 ? -28.841 -15.017 23.012 1.00 69.62 84 LEU A O 1
ATOM 644 N N . SER A 1 85 ? -29.012 -15.116 25.249 1.00 65.12 85 SER A N 1
ATOM 645 C CA . SER A 1 85 ? -27.877 -16.025 25.480 1.00 65.12 85 SER A CA 1
ATOM 646 C C . SER A 1 85 ? -28.254 -17.513 25.399 1.00 65.12 85 SER A C 1
ATOM 648 O O . SER A 1 85 ? -27.375 -18.368 25.568 1.00 65.12 85 SER A O 1
ATOM 650 N N . LYS A 1 86 ? -29.529 -17.857 25.180 1.00 51.50 86 LYS A N 1
ATOM 651 C CA . LYS A 1 86 ? -29.916 -19.246 24.903 1.00 51.50 86 LYS A CA 1
ATOM 652 C C . LYS A 1 86 ? -29.625 -19.573 23.428 1.00 51.50 86 LYS A C 1
ATOM 654 O O . LYS A 1 86 ? -29.950 -18.752 22.574 1.00 51.50 86 LYS A O 1
ATOM 659 N N . PRO A 1 87 ? -28.998 -20.727 23.136 1.00 54.41 87 PRO A N 1
ATOM 660 C CA . PRO A 1 87 ? -28.727 -21.167 21.767 1.00 54.41 87 PRO A CA 1
ATOM 661 C C . PRO A 1 87 ? -30.002 -21.507 20.988 1.00 54.41 87 PRO A C 1
ATOM 663 O O . PRO A 1 87 ? -31.001 -21.918 21.627 1.00 54.41 87 PRO A O 1
#

Sequence (87 aa):
MGLDSLMAVELALGIEKRTGVRLSAMALNEGPTVFRLAERILGMVQSQHTIQTHPQEETSLLDQLAQQHADGLTAEEQEVLKDLSKP